Protein AF-A0A4R2T7H0-F1 (afdb_monomer_lite)

Sequence (85 aa):
MKIIYTTKKDNYAAVKAAYLHLNLTNDFNKEDVEMEPMRFYYLGLDKEDNEIYVVNYFKNKHIYNNIVEGLARLYNQGVLIVDID

Structure (mmCIF, N/CA/C/O backbone):
data_AF-A0A4R2T7H0-F1
#
_entry.id   AF-A0A4R2T7H0-F1
#
loop_
_atom_site.group_PDB
_atom_site.id
_atom_site.type_symbol
_atom_site.label_atom_id
_atom_s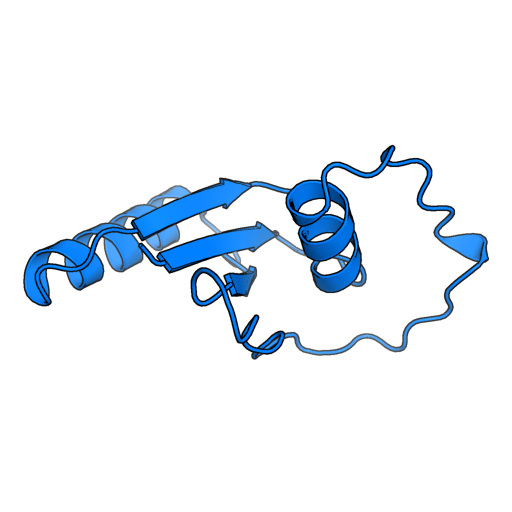ite.label_alt_id
_atom_site.label_comp_id
_atom_site.label_asym_id
_atom_site.label_entity_id
_atom_site.label_seq_id
_atom_site.pdbx_PDB_ins_code
_atom_site.Cartn_x
_atom_site.Cartn_y
_atom_site.Cartn_z
_atom_site.occupancy
_atom_site.B_iso_or_equiv
_atom_site.auth_seq_id
_atom_site.auth_comp_id
_atom_site.auth_asym_id
_atom_site.auth_atom_id
_atom_site.pdbx_PDB_model_num
ATOM 1 N N . MET A 1 1 ? -15.797 -1.553 1.446 1.00 78.25 1 MET A N 1
ATOM 2 C CA . MET A 1 1 ? -14.512 -2.047 1.996 1.00 78.25 1 MET A CA 1
ATOM 3 C C . MET A 1 1 ? -13.407 -1.360 1.215 1.00 78.25 1 MET A C 1
ATOM 5 O O . MET A 1 1 ? -13.488 -1.372 0.006 1.00 78.25 1 MET A O 1
ATOM 9 N N . LYS A 1 2 ? -12.422 -0.705 1.827 1.00 79.12 2 LYS A N 1
ATOM 10 C CA . LYS A 1 2 ? -11.383 0.007 1.058 1.00 79.12 2 LYS A CA 1
ATOM 11 C C . LYS A 1 2 ? -10.235 -0.939 0.721 1.00 79.12 2 LYS A C 1
ATOM 13 O O . LYS A 1 2 ? -9.804 -1.687 1.598 1.00 79.12 2 LYS A O 1
ATOM 18 N N . ILE A 1 3 ? -9.734 -0.901 -0.509 1.00 80.12 3 ILE A N 1
ATOM 19 C CA . ILE A 1 3 ? -8.595 -1.724 -0.937 1.00 80.12 3 ILE A CA 1
ATOM 20 C C . ILE A 1 3 ? -7.395 -0.804 -1.131 1.00 80.12 3 ILE A C 1
ATOM 22 O O . ILE A 1 3 ? -7.476 0.208 -1.821 1.00 80.12 3 ILE A O 1
ATOM 26 N N . ILE A 1 4 ? -6.281 -1.130 -0.488 1.00 82.44 4 ILE A N 1
ATOM 27 C CA . ILE A 1 4 ? -5.069 -0.317 -0.494 1.00 82.44 4 ILE A CA 1
ATOM 28 C C . ILE A 1 4 ? -3.938 -1.173 -1.047 1.00 82.44 4 ILE A C 1
ATOM 30 O O . ILE A 1 4 ? -3.404 -2.034 -0.353 1.00 82.44 4 ILE A O 1
ATOM 34 N N . TYR A 1 5 ? -3.568 -0.926 -2.297 1.00 82.19 5 TYR A N 1
ATOM 35 C CA . TYR A 1 5 ? -2.379 -1.494 -2.906 1.00 82.19 5 TYR A CA 1
ATOM 36 C C . TYR A 1 5 ? -1.143 -0.718 -2.451 1.00 82.19 5 TYR A C 1
ATOM 38 O O . TYR A 1 5 ? -1.090 0.513 -2.525 1.00 82.19 5 TYR A O 1
ATOM 46 N N . THR A 1 6 ? -0.135 -1.434 -1.970 1.00 82.75 6 THR A N 1
ATOM 47 C CA . THR A 1 6 ? 1.083 -0.844 -1.420 1.00 82.75 6 THR A CA 1
ATOM 48 C C . THR A 1 6 ? 2.300 -1.269 -2.223 1.00 82.75 6 THR A C 1
ATOM 50 O O . THR A 1 6 ? 2.431 -2.441 -2.551 1.00 82.75 6 THR A O 1
ATOM 53 N N . THR A 1 7 ? 3.203 -0.328 -2.491 1.00 82.88 7 THR A N 1
ATOM 54 C CA . THR A 1 7 ? 4.486 -0.562 -3.181 1.00 82.88 7 THR A CA 1
ATOM 55 C C . THR A 1 7 ? 5.610 0.212 -2.489 1.00 82.88 7 THR A C 1
ATOM 57 O O . THR A 1 7 ? 5.363 1.209 -1.807 1.00 82.88 7 THR A O 1
ATOM 60 N N . LYS A 1 8 ? 6.866 -0.194 -2.664 1.00 74.19 8 LYS A N 1
ATOM 61 C CA . LYS A 1 8 ? 8.036 0.517 -2.151 1.00 74.19 8 LYS A CA 1
ATOM 62 C C . LYS A 1 8 ? 8.552 1.558 -3.134 1.00 74.19 8 LYS A C 1
ATOM 64 O O . LYS A 1 8 ? 8.946 2.634 -2.683 1.00 74.19 8 LYS A O 1
ATOM 69 N N . LYS A 1 9 ? 8.607 1.262 -4.442 1.00 68.00 9 LYS A N 1
ATOM 70 C CA . LYS A 1 9 ? 9.193 2.137 -5.491 1.00 68.00 9 LYS A CA 1
ATOM 71 C C . LYS A 1 9 ? 8.797 1.750 -6.930 1.00 68.00 9 LYS A C 1
ATOM 73 O O . LYS A 1 9 ? 9.624 1.895 -7.829 1.00 68.00 9 LYS A O 1
ATOM 78 N N . ASP A 1 10 ? 7.593 1.241 -7.175 1.00 70.00 10 ASP A N 1
ATOM 79 C CA . ASP A 1 10 ? 7.204 0.919 -8.551 1.00 70.00 10 ASP A CA 1
ATOM 80 C C . ASP A 1 10 ? 6.512 2.100 -9.248 1.00 70.00 10 ASP A C 1
ATOM 82 O O . ASP A 1 10 ? 5.415 2.510 -8.866 1.00 70.00 10 ASP A O 1
ATOM 86 N N . ASN A 1 11 ? 7.146 2.628 -10.302 1.00 67.38 11 ASN A N 1
ATOM 87 C CA . ASN A 1 11 ? 6.551 3.647 -11.173 1.00 67.38 11 ASN A CA 1
ATOM 88 C C . ASN A 1 11 ? 5.313 3.130 -11.927 1.00 67.38 11 ASN A C 1
ATOM 90 O O . ASN A 1 11 ? 4.561 3.920 -12.476 1.00 67.38 11 ASN A O 1
ATOM 94 N N . TYR A 1 12 ? 5.081 1.820 -11.938 1.00 72.88 12 TYR A N 1
ATOM 95 C CA . TYR A 1 12 ? 3.931 1.171 -12.558 1.00 72.88 12 TYR A CA 1
ATOM 96 C C . TYR A 1 12 ? 2.953 0.614 -11.523 1.00 72.88 12 TYR A C 1
ATOM 98 O O . TYR A 1 12 ? 2.069 -0.165 -11.872 1.00 72.88 12 TYR A O 1
ATOM 106 N N . ALA A 1 13 ? 3.074 1.002 -10.249 1.00 75.25 13 ALA A N 1
ATOM 107 C CA . ALA A 1 13 ? 2.226 0.503 -9.166 1.00 75.25 13 ALA A CA 1
ATOM 108 C C . ALA A 1 13 ? 0.730 0.681 -9.446 1.00 75.25 13 ALA A C 1
ATOM 110 O O . ALA A 1 13 ? -0.068 -0.212 -9.183 1.00 75.25 13 ALA A O 1
ATOM 111 N N . ALA A 1 14 ? 0.365 1.817 -10.037 1.00 70.50 14 ALA A N 1
ATOM 112 C CA . ALA A 1 14 ? -0.983 2.090 -10.511 1.00 70.50 14 ALA A CA 1
ATOM 113 C C . ALA A 1 14 ? -1.484 1.054 -11.526 1.00 70.50 14 ALA A C 1
ATOM 115 O O . ALA A 1 14 ? -2.592 0.538 -11.406 1.00 70.50 14 ALA A O 1
ATOM 116 N N . VAL A 1 15 ? -0.644 0.740 -12.511 1.00 72.12 15 VAL A N 1
ATOM 117 C CA . VAL A 1 15 ? -0.967 -0.188 -13.596 1.00 72.12 15 VAL A CA 1
ATOM 118 C C . VAL A 1 15 ? -1.042 -1.615 -13.065 1.00 72.12 15 VAL A C 1
ATOM 120 O O . VAL A 1 15 ? -2.018 -2.310 -13.321 1.00 72.12 15 VAL A O 1
ATOM 123 N N . LYS A 1 16 ? -0.076 -2.027 -12.239 1.00 74.81 16 LYS A N 1
ATOM 124 C CA . LYS A 1 16 ? -0.095 -3.322 -11.547 1.00 74.81 16 LYS A CA 1
ATOM 125 C C . LYS A 1 16 ? -1.344 -3.502 -10.688 1.00 74.81 16 LYS A C 1
ATOM 127 O O . LYS A 1 16 ? -1.972 -4.554 -10.739 1.00 74.81 16 LYS A O 1
ATOM 132 N N . ALA A 1 17 ? -1.714 -2.478 -9.917 1.00 75.94 17 ALA A N 1
ATOM 133 C CA . ALA A 1 17 ? -2.927 -2.495 -9.107 1.00 75.94 17 ALA A CA 1
ATOM 134 C C . ALA A 1 17 ? -4.175 -2.679 -9.982 1.00 75.94 17 ALA A C 1
ATOM 136 O O . ALA A 1 17 ? -5.020 -3.508 -9.658 1.00 75.94 17 ALA A O 1
ATOM 137 N N . ALA A 1 18 ? -4.259 -1.974 -11.115 1.00 72.44 18 ALA A N 1
ATOM 138 C CA . ALA A 1 18 ? -5.360 -2.122 -12.062 1.00 72.44 18 ALA A CA 1
ATOM 139 C C . ALA A 1 18 ? -5.414 -3.528 -12.689 1.00 72.44 18 ALA A C 1
ATOM 141 O O . ALA A 1 18 ? -6.486 -4.122 -12.744 1.00 72.44 18 ALA A O 1
ATOM 142 N N . TYR A 1 19 ? -4.274 -4.091 -13.105 1.00 74.94 19 TYR A N 1
ATOM 143 C CA . TYR A 1 19 ? -4.199 -5.445 -13.673 1.00 74.94 19 TYR A CA 1
ATOM 144 C C . TYR A 1 19 ? -4.645 -6.507 -12.665 1.00 74.94 19 TYR A C 1
ATOM 146 O O . TYR A 1 19 ? -5.475 -7.354 -12.988 1.00 74.94 19 TYR A O 1
ATOM 154 N N . LEU A 1 20 ? -4.148 -6.421 -11.427 1.00 73.00 20 LEU A N 1
ATOM 155 C CA . LEU A 1 20 ? -4.552 -7.310 -10.338 1.00 73.00 20 LEU A CA 1
ATOM 156 C C . LEU A 1 20 ? -6.041 -7.174 -10.012 1.00 73.00 20 LEU A C 1
ATOM 158 O O . LEU A 1 20 ? -6.713 -8.178 -9.797 1.00 73.00 20 LEU A O 1
ATOM 162 N N . HIS A 1 21 ? -6.557 -5.945 -9.974 1.00 73.50 21 HIS A N 1
ATOM 163 C CA . HIS A 1 21 ? -7.960 -5.685 -9.671 1.00 73.50 21 HIS A CA 1
ATOM 164 C C . HIS A 1 21 ? -8.901 -6.236 -10.751 1.00 73.50 21 HIS A C 1
ATOM 166 O O . HIS A 1 21 ? -9.905 -6.866 -10.434 1.00 73.50 21 HIS A O 1
ATOM 172 N N . LEU A 1 22 ? -8.539 -6.063 -12.024 1.00 73.62 22 LEU A N 1
ATOM 173 C CA . LEU A 1 22 ? -9.297 -6.560 -13.174 1.00 73.62 22 LEU A CA 1
ATOM 174 C C . LEU A 1 22 ? -9.071 -8.057 -13.451 1.00 73.62 22 LEU A C 1
ATOM 176 O O . LEU A 1 22 ? -9.590 -8.579 -14.437 1.00 73.62 22 LEU A O 1
ATOM 180 N N . ASN A 1 23 ? -8.303 -8.747 -12.597 1.00 71.75 23 ASN A N 1
ATOM 181 C CA . ASN A 1 23 ? -7.922 -10.152 -12.751 1.00 71.75 23 ASN A CA 1
ATOM 182 C C . ASN A 1 23 ? -7.317 -10.455 -14.139 1.00 71.75 23 ASN A C 1
ATOM 184 O O . ASN A 1 23 ? -7.551 -11.513 -14.728 1.00 71.75 23 ASN A O 1
ATOM 188 N N . LEU A 1 24 ? -6.570 -9.488 -14.679 1.00 71.12 24 LEU A N 1
ATOM 189 C CA . LEU A 1 24 ? -5.874 -9.602 -15.954 1.00 71.12 24 LEU A CA 1
ATOM 190 C C . LEU A 1 24 ? -4.546 -10.333 -15.752 1.00 71.12 24 LEU A C 1
ATOM 192 O O . LEU A 1 24 ? -3.912 -10.236 -14.699 1.00 71.12 24 LEU A O 1
ATOM 196 N N . THR A 1 25 ? -4.106 -11.066 -16.774 1.00 66.69 25 THR A N 1
ATOM 197 C CA . THR A 1 25 ? -2.786 -11.698 -16.765 1.00 66.69 25 THR A CA 1
ATOM 198 C C . THR A 1 25 ? -1.708 -10.626 -16.640 1.00 66.69 25 THR A C 1
ATOM 200 O O . THR A 1 25 ? -1.736 -9.606 -17.325 1.00 66.69 25 THR A O 1
ATOM 203 N N . ASN A 1 26 ? -0.756 -10.852 -15.736 1.00 59.22 26 ASN A N 1
ATOM 204 C CA . ASN A 1 26 ? 0.266 -9.885 -15.329 1.00 59.22 26 ASN A CA 1
ATOM 205 C C . ASN A 1 26 ? 1.389 -9.716 -16.381 1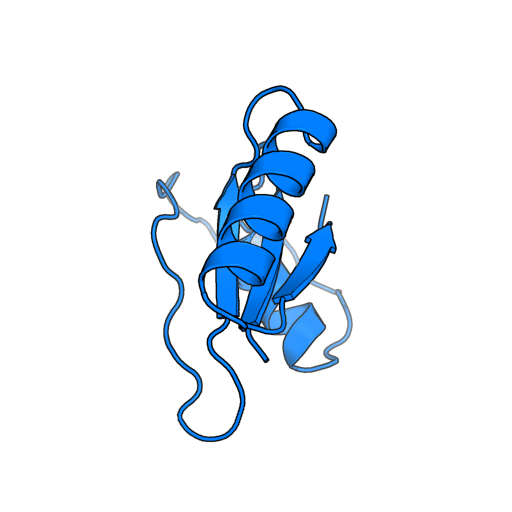.00 59.22 26 ASN A C 1
ATOM 207 O O . ASN A 1 26 ? 2.531 -9.428 -16.022 1.00 59.22 26 ASN A O 1
ATOM 211 N N . ASP A 1 27 ? 1.071 -9.891 -17.669 1.00 61.88 27 ASP A N 1
ATOM 212 C CA . ASP A 1 27 ? 1.971 -9.735 -18.823 1.00 61.88 27 ASP A CA 1
ATOM 213 C C . ASP A 1 27 ? 2.176 -8.248 -19.155 1.00 61.88 27 ASP A C 1
ATOM 215 O O . ASP A 1 27 ? 2.075 -7.796 -20.295 1.00 61.88 27 ASP A O 1
ATOM 219 N N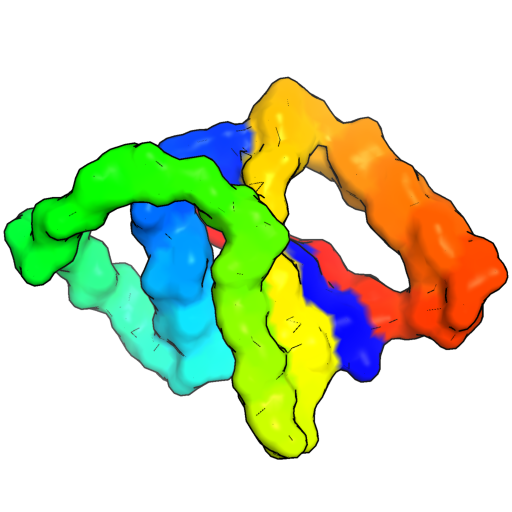 . PHE A 1 28 ? 2.424 -7.453 -18.117 1.00 61.66 28 PHE A N 1
ATOM 220 C CA . PHE A 1 28 ? 2.738 -6.047 -18.252 1.00 61.66 28 PHE A CA 1
ATOM 221 C C . PHE A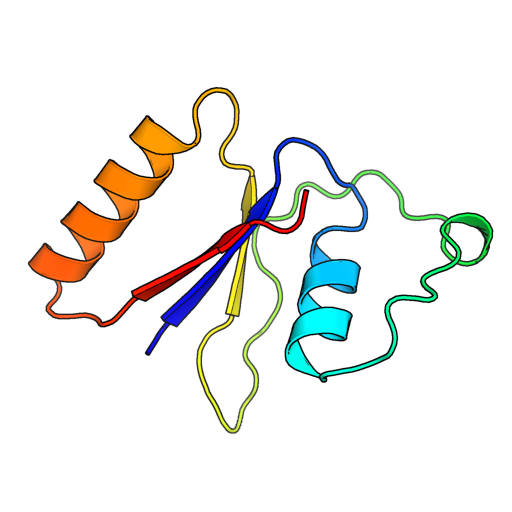 1 28 ? 4.182 -5.897 -18.748 1.00 61.66 28 PHE A C 1
ATOM 223 O O . PHE A 1 28 ? 5.140 -5.995 -17.974 1.00 61.66 28 PHE A O 1
ATOM 230 N N . ASN A 1 29 ? 4.340 -5.633 -20.043 1.00 61.75 29 ASN A N 1
ATOM 231 C CA . ASN A 1 29 ? 5.621 -5.252 -20.622 1.00 61.75 29 ASN A CA 1
ATOM 232 C C . ASN A 1 29 ? 5.935 -3.798 -20.261 1.00 61.75 29 ASN A C 1
ATOM 234 O O . ASN A 1 29 ? 5.357 -2.855 -20.793 1.00 61.75 29 ASN A O 1
ATOM 238 N N . LYS A 1 30 ? 6.905 -3.615 -19.359 1.00 59.28 30 LYS A N 1
ATOM 239 C CA . LYS A 1 30 ? 7.407 -2.294 -18.938 1.00 59.28 30 LYS A CA 1
ATOM 240 C C . LYS A 1 30 ? 7.950 -1.448 -20.096 1.00 59.28 30 LYS A C 1
ATOM 242 O O . LYS A 1 30 ? 8.068 -0.240 -19.941 1.00 59.28 30 LYS A O 1
ATOM 247 N N . GLU A 1 31 ? 8.313 -2.085 -21.207 1.00 60.19 31 GLU A N 1
ATOM 248 C CA . GLU A 1 31 ? 8.840 -1.431 -22.409 1.00 60.19 31 GLU A CA 1
ATOM 249 C C . GLU A 1 31 ? 7.750 -0.705 -23.214 1.00 60.19 31 GLU A C 1
ATOM 251 O O . GLU A 1 31 ? 8.061 0.246 -23.922 1.00 60.19 31 GLU A O 1
ATOM 256 N N . ASP A 1 32 ? 6.477 -1.085 -23.052 1.00 55.66 32 ASP A N 1
ATOM 257 C CA . ASP A 1 32 ? 5.356 -0.503 -23.806 1.00 55.66 32 ASP A CA 1
ATOM 258 C C . ASP A 1 32 ? 4.814 0.795 -23.178 1.00 55.66 32 ASP A C 1
ATOM 260 O O . ASP A 1 32 ? 3.948 1.461 -23.750 1.00 55.66 32 ASP A O 1
ATOM 264 N N . VAL A 1 33 ? 5.298 1.168 -21.988 1.00 58.38 33 VAL A N 1
ATOM 265 C CA . VAL A 1 33 ? 4.786 2.307 -21.221 1.00 58.38 33 VAL A CA 1
ATOM 266 C C . VAL A 1 33 ? 5.950 3.134 -20.681 1.00 58.38 33 VAL A C 1
ATOM 268 O O . VAL A 1 33 ? 6.411 2.903 -19.574 1.00 58.38 33 VAL A O 1
ATOM 271 N N . GLU A 1 34 ? 6.418 4.147 -21.413 1.00 56.44 34 GLU A N 1
ATOM 272 C CA . GLU A 1 34 ? 7.292 5.171 -20.823 1.00 56.44 34 GLU A CA 1
ATOM 273 C C . GLU A 1 34 ? 6.465 6.074 -19.897 1.00 56.44 34 GLU A C 1
ATOM 275 O O . GLU A 1 34 ? 5.810 7.024 -20.327 1.00 56.44 34 GLU A O 1
ATOM 280 N N . MET A 1 35 ? 6.468 5.766 -18.599 1.00 58.41 35 MET A N 1
ATOM 281 C CA . MET A 1 35 ? 5.886 6.639 -17.583 1.00 58.41 35 MET A CA 1
ATOM 282 C C . MET A 1 35 ? 6.964 7.524 -16.965 1.00 58.41 35 MET A C 1
ATOM 284 O O . MET A 1 35 ? 7.899 7.037 -16.322 1.00 58.41 35 MET A O 1
ATOM 288 N N . GLU A 1 36 ? 6.801 8.844 -17.096 1.00 57.50 36 GLU A N 1
ATOM 289 C CA . GLU A 1 36 ? 7.536 9.779 -16.246 1.00 57.50 36 GLU A CA 1
ATOM 290 C C . GLU A 1 36 ? 7.283 9.430 -14.769 1.00 57.50 36 GLU A C 1
ATOM 292 O O . GLU A 1 36 ? 6.169 9.024 -14.420 1.00 57.50 36 GLU A O 1
ATOM 297 N N . PRO A 1 37 ? 8.288 9.563 -13.883 1.00 56.25 37 PRO A N 1
ATOM 298 C CA . PRO A 1 37 ? 8.161 9.214 -12.473 1.00 56.25 37 PRO A CA 1
ATOM 299 C C . PRO A 1 37 ? 7.074 10.059 -11.794 1.00 56.25 37 PRO A C 1
ATOM 301 O O . PRO A 1 37 ? 7.323 11.147 -11.271 1.00 56.25 37 PRO A O 1
ATOM 304 N N . MET A 1 38 ? 5.848 9.541 -11.782 1.00 54.38 38 MET A N 1
ATOM 305 C CA . MET A 1 38 ? 4.725 10.153 -11.094 1.00 54.38 38 MET A CA 1
ATOM 306 C C . MET A 1 38 ? 4.829 9.862 -9.601 1.00 54.38 38 MET A C 1
ATOM 308 O O . MET A 1 38 ? 5.023 8.729 -9.159 1.00 54.38 38 MET A O 1
ATOM 312 N N . ARG A 1 39 ? 4.650 10.899 -8.782 1.00 53.44 39 ARG A N 1
ATOM 313 C CA . ARG A 1 39 ? 4.358 10.698 -7.363 1.00 53.44 39 ARG A CA 1
ATOM 314 C C . ARG A 1 39 ? 2.894 10.277 -7.261 1.00 53.44 39 ARG A C 1
ATOM 316 O O . ARG A 1 39 ? 2.004 11.117 -7.348 1.00 53.44 39 ARG A O 1
ATOM 323 N N . PHE A 1 40 ? 2.650 8.976 -7.139 1.00 52.34 40 PHE A N 1
ATOM 324 C CA . PHE A 1 40 ? 1.304 8.435 -6.967 1.00 52.34 40 PHE A CA 1
ATOM 325 C C . PHE A 1 40 ? 0.712 8.938 -5.652 1.00 52.34 40 PHE A C 1
ATOM 327 O O . PHE A 1 40 ? 1.171 8.558 -4.576 1.00 52.34 40 PHE A O 1
ATOM 334 N N . TYR A 1 41 ? -0.289 9.811 -5.742 1.00 49.12 41 TYR A N 1
ATOM 335 C CA . TYR A 1 41 ? -1.071 10.239 -4.581 1.00 49.12 41 TYR A CA 1
ATOM 336 C C . TYR A 1 41 ? -2.497 9.678 -4.602 1.00 49.12 41 TYR A C 1
ATOM 338 O O . TYR A 1 41 ? -3.124 9.604 -3.549 1.00 49.12 41 TYR A O 1
ATOM 346 N N . TYR A 1 42 ? -3.007 9.258 -5.766 1.00 49.50 42 TYR A N 1
ATOM 347 C CA . TYR A 1 42 ? -4.372 8.761 -5.921 1.00 49.50 42 TYR A CA 1
ATOM 348 C C . TYR A 1 42 ? -4.549 8.101 -7.299 1.00 49.50 42 TYR A C 1
ATOM 350 O O . TYR A 1 42 ? -4.194 8.711 -8.308 1.00 49.50 42 TYR A O 1
ATOM 358 N N . LEU A 1 43 ? -5.100 6.885 -7.350 1.00 53.56 43 LEU A N 1
ATOM 359 C CA . LEU A 1 43 ? -5.684 6.319 -8.570 1.00 53.56 43 LEU A CA 1
ATOM 360 C C . LEU A 1 43 ? -7.193 6.217 -8.337 1.00 53.56 43 LEU A C 1
ATOM 362 O O . LEU A 1 43 ? -7.606 5.858 -7.242 1.00 53.56 43 LEU A O 1
ATOM 366 N N . GLY A 1 44 ? -7.984 6.648 -9.317 1.00 48.59 44 GLY A N 1
ATOM 367 C CA . GLY A 1 44 ? -9.400 6.985 -9.159 1.00 48.59 44 GLY A CA 1
ATOM 368 C C . GLY A 1 44 ? -10.329 5.885 -8.632 1.00 48.59 44 GLY A C 1
ATOM 369 O O . GLY A 1 44 ? -10.017 4.700 -8.649 1.00 48.59 44 GLY A O 1
ATOM 370 N N . LEU A 1 45 ? -11.507 6.343 -8.200 1.00 45.50 45 LEU A N 1
ATOM 371 C CA . LEU A 1 45 ? -12.683 5.555 -7.829 1.00 45.50 45 LEU A CA 1
ATOM 372 C C . LEU A 1 45 ? -13.193 4.702 -9.001 1.00 45.50 45 LEU A C 1
ATOM 374 O O . LEU A 1 45 ? -13.541 5.256 -10.047 1.00 45.50 45 LEU A O 1
ATOM 378 N N . ASP A 1 46 ? -13.347 3.397 -8.780 1.00 52.31 46 ASP A N 1
ATOM 379 C CA . ASP A 1 46 ? -14.365 2.636 -9.502 1.00 52.31 46 ASP A CA 1
ATOM 380 C C . ASP A 1 46 ? -15.746 3.085 -8.991 1.00 52.31 46 ASP A C 1
ATOM 382 O O . ASP A 1 46 ? -15.954 3.285 -7.790 1.00 52.31 46 ASP A O 1
ATOM 386 N N . LYS A 1 47 ? -16.673 3.338 -9.918 1.00 46.34 47 LYS A N 1
ATOM 387 C CA . LYS A 1 47 ? -18.031 3.803 -9.613 1.00 46.34 47 LYS A CA 1
ATOM 388 C C . LYS A 1 47 ? -18.913 2.693 -9.055 1.00 46.34 47 LYS A C 1
ATOM 390 O O . LYS A 1 47 ? -19.942 3.024 -8.467 1.00 46.34 47 LYS A O 1
ATOM 395 N N . GLU A 1 48 ? -18.539 1.432 -9.249 1.00 56.25 48 GLU A N 1
ATOM 396 C CA . GLU A 1 48 ? -19.392 0.304 -8.884 1.00 56.25 48 GLU A CA 1
ATOM 397 C C . GLU A 1 48 ? -18.912 -0.441 -7.638 1.00 56.25 48 GLU A C 1
ATOM 399 O O . GLU A 1 48 ? -19.760 -0.749 -6.808 1.00 56.25 48 GLU A O 1
ATOM 404 N N . ASP A 1 49 ? -17.609 -0.620 -7.392 1.00 55.25 49 ASP A N 1
ATOM 405 C CA . ASP A 1 49 ? -17.175 -1.352 -6.198 1.00 55.25 49 ASP A CA 1
ATOM 406 C C . ASP A 1 49 ? -15.805 -0.923 -5.646 1.00 55.25 49 ASP A C 1
ATOM 408 O O . ASP A 1 49 ? -14.747 -1.306 -6.131 1.00 55.25 49 ASP A O 1
ATOM 412 N N . ASN A 1 50 ? -15.853 -0.248 -4.492 1.00 58.31 50 ASN A N 1
ATOM 413 C CA . ASN A 1 50 ? -14.746 0.023 -3.566 1.00 58.31 50 ASN A CA 1
ATOM 414 C C . ASN A 1 50 ? -13.683 1.045 -4.020 1.00 58.31 50 ASN A C 1
ATOM 416 O O . ASN A 1 50 ? -13.076 0.972 -5.079 1.00 58.31 50 ASN A O 1
ATOM 420 N N . GLU A 1 51 ? -13.388 1.996 -3.130 1.00 62.47 51 GLU A N 1
ATOM 421 C CA . GLU A 1 51 ? -12.265 2.918 -3.300 1.00 62.47 51 GLU A CA 1
ATOM 422 C C . GLU A 1 51 ? -10.941 2.145 -3.274 1.00 62.47 51 GLU A C 1
ATOM 424 O O . GLU A 1 51 ? -10.603 1.498 -2.272 1.00 62.47 51 GLU A O 1
ATOM 429 N N . ILE A 1 52 ? -10.195 2.243 -4.374 1.00 65.00 52 ILE A N 1
ATOM 430 C CA . ILE A 1 52 ? -8.873 1.651 -4.530 1.00 65.00 52 ILE A CA 1
ATOM 431 C C . ILE A 1 52 ? -7.823 2.739 -4.340 1.00 65.00 52 ILE A C 1
ATOM 433 O O . ILE A 1 52 ? -7.868 3.785 -4.979 1.00 65.00 52 ILE A O 1
ATOM 437 N N . TYR A 1 53 ? -6.848 2.484 -3.475 1.00 68.31 53 TYR A N 1
ATOM 438 C CA . TYR A 1 53 ? -5.733 3.393 -3.236 1.00 68.31 53 TYR A CA 1
ATOM 439 C C . TYR A 1 53 ? -4.425 2.713 -3.595 1.00 68.31 53 TYR A C 1
ATOM 441 O O . TYR A 1 53 ? -4.224 1.550 -3.267 1.00 68.31 53 TYR A O 1
ATOM 449 N N . VAL A 1 54 ? -3.515 3.454 -4.221 1.00 70.88 54 VAL A N 1
ATOM 450 C CA . VAL A 1 54 ? -2.144 3.002 -4.474 1.00 70.88 54 VAL A CA 1
ATOM 451 C C . VAL A 1 54 ? -1.209 3.907 -3.691 1.00 70.88 54 VAL A C 1
ATOM 453 O O . VAL A 1 54 ? -1.199 5.118 -3.910 1.00 70.88 54 VAL A O 1
ATOM 456 N N . VAL A 1 55 ? -0.460 3.339 -2.746 1.00 72.56 55 VAL A N 1
ATOM 457 C CA . VAL A 1 55 ? 0.349 4.118 -1.801 1.00 72.56 55 VAL A CA 1
ATOM 458 C C . VAL A 1 55 ? 1.759 3.559 -1.678 1.00 72.56 55 VAL A C 1
ATOM 460 O O . VAL A 1 55 ? 1.979 2.352 -1.583 1.00 72.56 55 VAL A O 1
ATOM 463 N N . ASN A 1 56 ? 2.735 4.464 -1.623 1.00 73.31 56 ASN A N 1
ATOM 464 C CA . ASN A 1 56 ? 4.098 4.109 -1.272 1.00 73.31 56 ASN A CA 1
ATOM 465 C C . ASN A 1 56 ? 4.224 3.932 0.253 1.00 73.31 56 ASN A C 1
ATOM 467 O O . ASN A 1 56 ? 4.053 4.900 0.994 1.00 73.31 56 ASN A O 1
ATOM 471 N N . TYR A 1 57 ? 4.549 2.728 0.738 1.00 74.31 57 TYR A N 1
ATOM 472 C CA . TYR A 1 57 ? 4.725 2.479 2.183 1.00 74.31 57 TYR A CA 1
ATOM 473 C C . TYR A 1 57 ? 6.095 2.949 2.725 1.00 74.31 57 TYR A C 1
ATOM 475 O O . TYR A 1 57 ? 6.446 2.743 3.893 1.00 74.31 57 TYR A O 1
A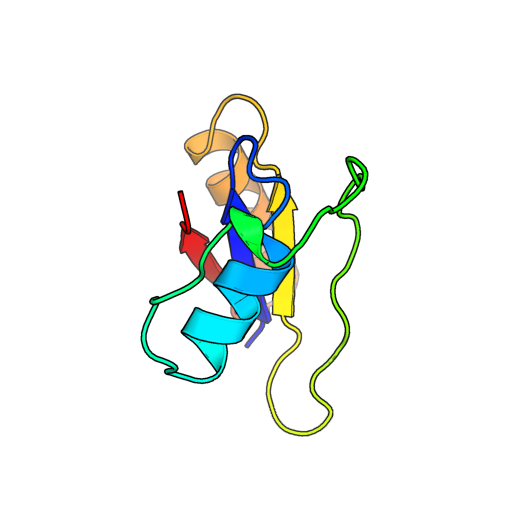TOM 483 N N . PHE A 1 58 ? 6.885 3.611 1.881 1.00 71.81 58 PHE A N 1
ATOM 484 C CA . PHE A 1 58 ? 8.211 4.158 2.134 1.00 71.81 58 PHE A CA 1
ATOM 485 C C . PHE A 1 58 ? 9.215 3.105 2.623 1.00 71.81 58 PHE A C 1
ATOM 487 O O . PHE A 1 58 ? 9.637 2.225 1.874 1.00 71.81 58 PHE A O 1
ATOM 494 N N . LYS A 1 59 ? 9.696 3.233 3.866 1.00 73.81 59 LYS A N 1
ATOM 495 C CA . LYS A 1 59 ? 10.799 2.415 4.391 1.00 73.81 59 LYS A CA 1
ATOM 496 C C . LYS A 1 59 ? 10.332 1.150 5.105 1.00 73.81 59 LYS A C 1
ATOM 498 O O . LYS A 1 59 ? 11.074 0.173 5.092 1.00 73.81 59 LYS A O 1
ATOM 503 N N . ASN A 1 60 ? 9.161 1.161 5.745 1.00 82.50 60 ASN A N 1
ATOM 504 C CA . ASN A 1 60 ? 8.739 0.071 6.624 1.00 82.50 60 ASN A CA 1
ATOM 505 C C . ASN A 1 60 ? 7.243 -0.233 6.472 1.00 82.50 60 ASN A C 1
ATOM 507 O O . ASN A 1 60 ? 6.393 0.483 7.002 1.00 82.50 60 ASN A O 1
ATOM 511 N N . LYS A 1 61 ? 6.954 -1.346 5.791 1.00 85.00 61 LYS A N 1
ATOM 512 C CA . LYS A 1 61 ? 5.602 -1.859 5.549 1.00 85.00 61 LYS A CA 1
ATOM 513 C C . LYS A 1 61 ? 4.829 -2.129 6.841 1.00 85.00 61 LYS A C 1
ATOM 515 O O . LYS A 1 61 ? 3.650 -1.818 6.916 1.00 85.00 61 LYS A O 1
ATOM 520 N N . HIS A 1 62 ? 5.483 -2.651 7.880 1.00 87.44 62 HIS A N 1
ATOM 521 C CA . HIS A 1 62 ? 4.812 -2.954 9.148 1.00 87.44 62 HIS A CA 1
ATOM 522 C C . HIS A 1 62 ? 4.302 -1.693 9.844 1.00 87.44 62 HIS A C 1
ATOM 524 O O . HIS A 1 62 ? 3.181 -1.676 10.343 1.00 87.44 62 HIS A O 1
ATOM 530 N N . ILE A 1 63 ? 5.104 -0.623 9.846 1.00 86.25 63 ILE A N 1
ATOM 531 C CA . ILE A 1 63 ? 4.688 0.663 10.420 1.00 86.25 63 ILE A CA 1
ATOM 532 C C . ILE A 1 63 ? 3.496 1.222 9.639 1.00 86.25 63 ILE A C 1
ATOM 534 O O . ILE A 1 63 ? 2.517 1.641 10.251 1.00 86.25 63 ILE A O 1
ATOM 538 N N . TYR A 1 64 ? 3.555 1.187 8.305 1.00 86.44 64 TYR A N 1
ATOM 539 C CA . TYR A 1 64 ? 2.454 1.630 7.453 1.00 86.44 64 TYR A CA 1
ATOM 540 C C . TYR A 1 64 ? 1.160 0.849 7.730 1.00 86.44 64 TYR A C 1
ATOM 542 O O . TYR A 1 64 ? 0.138 1.462 8.036 1.00 86.44 64 TYR A O 1
ATOM 550 N N . ASN A 1 65 ? 1.217 -0.488 7.704 1.00 89.06 65 ASN A N 1
ATOM 551 C CA . ASN A 1 65 ? 0.054 -1.345 7.940 1.00 89.06 65 ASN A CA 1
ATOM 552 C C . ASN A 1 65 ? -0.574 -1.075 9.309 1.00 89.06 65 ASN A C 1
ATOM 554 O O . ASN A 1 65 ? -1.780 -0.869 9.393 1.00 89.06 65 ASN A O 1
ATOM 558 N N . ASN A 1 66 ? 0.241 -0.978 10.364 1.00 90.38 66 ASN A N 1
ATOM 559 C CA . ASN A 1 66 ? -0.252 -0.695 11.712 1.00 90.38 66 ASN A CA 1
ATOM 560 C C . ASN A 1 66 ? -0.988 0.652 11.796 1.00 90.38 66 ASN A C 1
ATOM 562 O O . ASN A 1 66 ? -2.017 0.751 12.465 1.00 90.38 66 ASN A O 1
ATOM 566 N N . ILE A 1 67 ? -0.482 1.691 11.121 1.00 88.56 67 ILE A N 1
ATOM 567 C CA . ILE A 1 67 ? -1.133 3.009 11.082 1.00 88.56 67 ILE A CA 1
ATOM 568 C C . ILE A 1 67 ? -2.471 2.917 10.345 1.00 88.56 67 ILE A C 1
ATOM 570 O O . ILE A 1 67 ? -3.488 3.382 10.858 1.00 88.56 67 ILE A O 1
ATOM 574 N N . VAL A 1 68 ? -2.484 2.308 9.158 1.00 89.06 68 VAL A N 1
ATOM 575 C CA . VAL A 1 68 ? -3.686 2.191 8.322 1.00 89.06 68 VAL A CA 1
ATOM 576 C C . VAL A 1 68 ? -4.762 1.359 9.012 1.00 89.06 68 VAL A C 1
ATOM 578 O O . VAL A 1 68 ? -5.911 1.789 9.078 1.00 89.06 68 VAL A O 1
ATOM 581 N N . GLU A 1 69 ? -4.402 0.211 9.581 1.00 90.38 69 GLU A N 1
ATOM 582 C CA . GLU A 1 69 ? -5.326 -0.632 10.341 1.00 90.38 69 GLU A CA 1
ATOM 583 C C . GLU A 1 69 ? -5.848 0.080 11.594 1.00 90.38 69 GLU A C 1
ATOM 585 O O . GLU A 1 69 ? -7.034 -0.017 11.914 1.00 90.38 69 GLU A O 1
ATOM 590 N N . GLY A 1 70 ? -4.989 0.829 12.292 1.00 90.62 70 GLY A N 1
ATOM 591 C CA . GLY A 1 70 ? -5.387 1.639 13.442 1.00 90.62 70 GLY A CA 1
ATOM 592 C C . GLY A 1 70 ? -6.426 2.699 13.071 1.00 90.62 70 GLY A C 1
ATOM 593 O O . GLY A 1 70 ? -7.465 2.802 13.725 1.00 90.62 70 GLY A O 1
ATOM 594 N N . LEU A 1 71 ? -6.190 3.441 11.985 1.00 88.88 71 LEU A N 1
ATOM 595 C CA . LEU A 1 71 ? -7.145 4.418 11.458 1.00 88.88 71 LEU A CA 1
ATOM 596 C C . LEU A 1 71 ? -8.446 3.743 11.009 1.00 88.88 71 LEU A C 1
ATOM 598 O O . LEU A 1 71 ? -9.528 4.213 11.347 1.00 88.88 71 LEU A O 1
ATOM 602 N N . ALA A 1 72 ? -8.360 2.617 10.304 1.00 89.62 72 ALA A N 1
ATOM 603 C CA . ALA A 1 72 ? -9.527 1.866 9.859 1.00 89.62 72 ALA A CA 1
ATOM 604 C C . ALA A 1 72 ? -10.433 1.463 11.031 1.00 89.62 72 ALA A C 1
ATOM 606 O O . ALA A 1 72 ? -11.642 1.692 10.983 1.00 89.62 72 ALA A O 1
ATOM 607 N N . ARG A 1 73 ? -9.845 0.957 12.125 1.00 93.00 73 ARG A N 1
ATOM 608 C CA . ARG A 1 73 ? -10.578 0.634 13.359 1.00 93.00 73 ARG A CA 1
ATOM 609 C C . ARG A 1 73 ? -11.217 1.868 13.992 1.00 93.00 73 ARG A C 1
ATOM 611 O O . ARG A 1 73 ? -12.381 1.801 14.373 1.00 93.00 73 ARG A O 1
ATOM 618 N N . LEU A 1 74 ? -10.491 2.986 14.073 1.00 95.00 74 LEU A N 1
ATOM 619 C CA . LEU A 1 74 ? -11.005 4.241 14.642 1.00 95.00 74 LEU A CA 1
ATOM 620 C C . LEU A 1 74 ? -12.242 4.764 13.900 1.00 95.00 74 LEU A C 1
ATOM 622 O O . LEU A 1 74 ? -13.158 5.279 14.533 1.00 95.00 74 LEU A O 1
ATOM 626 N N . TYR A 1 75 ? -12.287 4.603 12.577 1.00 91.31 75 TYR A N 1
ATOM 627 C CA . TYR A 1 75 ? -13.398 5.064 11.740 1.00 91.31 75 TYR A CA 1
ATOM 628 C C . TYR A 1 75 ? -14.429 3.972 11.407 1.00 91.31 75 TYR A C 1
ATOM 630 O O . TYR A 1 75 ? -15.303 4.198 10.567 1.00 91.31 75 TYR A O 1
ATOM 638 N N . ASN A 1 76 ? -14.337 2.794 12.039 1.00 90.19 76 ASN A N 1
ATOM 639 C CA . ASN A 1 76 ? -15.172 1.622 11.754 1.00 90.19 76 ASN A CA 1
ATOM 640 C C . ASN A 1 76 ? -15.245 1.286 10.247 1.00 90.19 76 ASN A C 1
ATOM 642 O O . ASN A 1 76 ? -16.311 1.026 9.690 1.00 90.19 76 ASN A O 1
ATOM 646 N N . GLN A 1 77 ? -14.097 1.352 9.572 1.00 85.50 77 GLN A N 1
ATOM 647 C CA . GLN A 1 77 ? -13.946 1.063 8.149 1.00 85.50 77 GLN A CA 1
ATOM 648 C C . GLN A 1 77 ? -13.265 -0.293 7.957 1.00 85.50 77 GLN A C 1
ATOM 650 O O . GLN A 1 77 ? -12.249 -0.583 8.583 1.00 85.50 77 GLN A O 1
ATOM 655 N N . GLY A 1 78 ? -13.783 -1.114 7.042 1.00 85.50 78 GLY A N 1
ATOM 656 C CA . GLY A 1 78 ? -13.072 -2.304 6.573 1.00 85.50 78 GLY A CA 1
ATOM 657 C C . GLY A 1 78 ? -11.995 -1.915 5.562 1.00 85.50 78 GLY A C 1
ATOM 658 O O . GLY A 1 78 ? -12.318 -1.252 4.574 1.00 85.50 78 GLY A O 1
ATOM 659 N N . VAL A 1 79 ? -10.750 -2.336 5.791 1.00 87.06 79 VAL A N 1
ATOM 660 C CA . VAL A 1 79 ? -9.614 -2.122 4.880 1.00 87.06 79 VAL A CA 1
ATOM 661 C C . VAL A 1 79 ? -8.942 -3.449 4.530 1.00 87.06 79 VAL A C 1
ATOM 663 O O . VAL A 1 79 ? -8.779 -4.306 5.395 1.00 87.06 79 VAL A O 1
ATOM 666 N N . LEU A 1 80 ? -8.533 -3.601 3.273 1.00 86.12 80 LEU A N 1
ATOM 667 C CA . LEU A 1 80 ? -7.693 -4.692 2.786 1.00 86.12 80 LEU A CA 1
ATOM 668 C C . LEU A 1 80 ? -6.411 -4.087 2.217 1.00 86.12 80 LEU A C 1
ATOM 670 O O . LEU A 1 80 ? -6.474 -3.280 1.293 1.00 86.12 80 LEU A O 1
ATOM 674 N N . ILE A 1 81 ? -5.259 -4.469 2.762 1.00 85.56 81 ILE A N 1
ATOM 675 C CA . ILE A 1 81 ? -3.953 -4.005 2.283 1.00 85.56 81 ILE A CA 1
ATOM 676 C C . ILE A 1 81 ? -3.335 -5.107 1.418 1.00 85.56 81 ILE A C 1
ATOM 678 O O . ILE A 1 81 ? -3.153 -6.227 1.894 1.00 85.56 81 ILE A O 1
ATOM 682 N N . VAL A 1 82 ? -3.007 -4.795 0.163 1.00 83.31 82 VAL A N 1
ATOM 683 C CA . VAL A 1 82 ? -2.436 -5.730 -0.819 1.00 83.31 82 VAL A CA 1
ATOM 684 C C . VAL A 1 82 ? -1.052 -5.242 -1.229 1.00 83.31 82 VAL A C 1
ATOM 686 O O . VAL A 1 82 ? -0.900 -4.121 -1.700 1.00 83.31 82 VAL A O 1
ATOM 689 N N . ASP A 1 83 ? -0.031 -6.075 -1.061 1.00 82.44 83 ASP A N 1
ATOM 690 C CA . ASP A 1 83 ? 1.319 -5.754 -1.534 1.00 82.44 83 ASP A CA 1
ATOM 691 C C . ASP A 1 83 ? 1.486 -6.178 -2.995 1.00 82.44 83 ASP A C 1
ATOM 693 O O . ASP A 1 83 ? 1.051 -7.270 -3.360 1.00 82.44 83 ASP A O 1
ATOM 697 N N . ILE A 1 84 ? 2.074 -5.305 -3.815 1.00 79.00 84 ILE A N 1
ATOM 698 C CA . ILE A 1 84 ? 2.230 -5.496 -5.269 1.00 79.00 84 ILE A CA 1
ATOM 699 C C . ILE A 1 84 ? 3.686 -5.396 -5.747 1.00 79.00 84 ILE A C 1
ATOM 701 O O . ILE A 1 84 ? 3.939 -5.347 -6.961 1.00 79.00 84 ILE A O 1
AT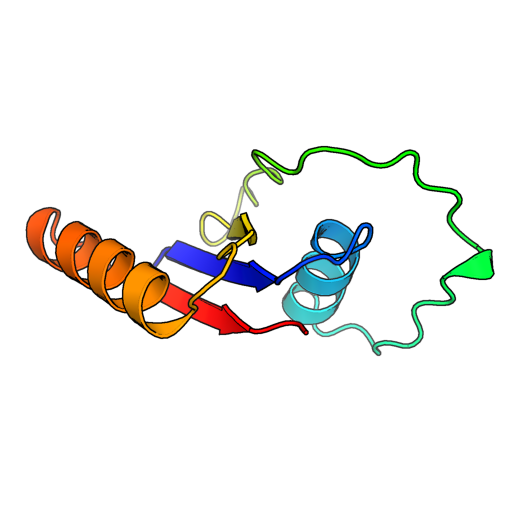OM 705 N N . ASP A 1 85 ? 4.628 -5.331 -4.803 1.00 72.06 85 ASP A N 1
ATOM 706 C CA . ASP A 1 85 ? 6.060 -5.488 -5.075 1.00 72.06 85 ASP A CA 1
ATOM 707 C C . ASP A 1 85 ? 6.452 -6.946 -5.351 1.00 72.06 85 ASP A C 1
ATOM 709 O O . ASP A 1 85 ? 5.953 -7.860 -4.653 1.00 72.06 85 ASP A O 1
#

pLDDT: mean 72.24, std 13.18, range [45.5, 95.0]

Foldseek 3Di:
DAEEEEEAQDLCSLVLQVCVVVVHDPPDDPVVDDDDRDPQPADDDDPPDHGYGYDYPHPDPVVSVVVVVVVCVVVVHDYHYHYRD

InterPro domains:
  IPR021525 Protein of unknown function DUF3189 [PF11385] (2-83)

Secondary structure (DSSP, 8-state):
-EEEEEESS-TTHHHHHHHHHTT------GGG-----------PPPSSS--EEEEE-TT-HHHHHHHHHHHHHHTT--EEEEE--

Organism: NCBI:txid1734049

Radius of gyration: 13.43 Å; chains: 1; bounding box: 30×22×38 Å